Protein AF-A0AAV7J290-F1 (afdb_monomer)

Nearest PDB structures (foldseek):
  4a04-assembly1_B  TM=9.379E-01  e=1.007E-08  Homo sapiens
  4a04-assembly1_A  TM=9.356E-01  e=9.553E-09  Homo sapiens
  4s0h-assembly1_A  TM=9.371E-01  e=9.293E-08  Homo sapiens
  5flv-assembly4_M  TM=9.365E-01  e=1.346E-07  Mus musculus
  5flv-assembly2_E  TM=9.323E-01  e=1.211E-07  Mus musculus

Solvent-accessible surface area (backbone atoms only — not comparable to full-atom values): 8882 Å² total; per-residue (Å²): 132,80,77,66,93,76,67,62,78,85,55,52,79,44,60,29,36,49,27,34,38,38,38,43,32,41,30,94,85,72,54,71,54,74,53,82,46,92,44,78,44,43,38,34,96,88,47,71,54,35,63,71,97,66,85,38,61,45,78,56,56,65,50,72,49,76,96,58,57,50,92,42,54,31,40,44,33,40,37,72,43,68,70,60,74,41,20,30,31,52,36,75,97,70,66,37,76,38,83,72,48,69,41,75,84,77,45,73,88,42,72,41,68,46,86,78,48,69,35,40,22,50,56,42,56,73,40,72,51,69,49,68,82,48,38,72,40,78,53,93,80,62,82,83,74,54,32,40,90

Mean predicted aligned error: 10.13 Å

Secondary structure (DSSP, 8-state):
----TT--TTTTTSEEEEEEEEEEEE-TT--EEEEEEEEEEEEETTEEE-SSSSSS-SSPPEE---S--TTSEEEEEEEEEES-SEEEEEEGGGTEEEEEEEPPPPPPP--EE-TTPSEEHHHHHHS-EE-TT--EE--TT--S-PEE-

pLDDT: mean 71.07, std 15.08, range [28.72, 90.25]

InterPro domains:
  IPR001699 T-box transcription factor [PTHR11267] (56-148)
  IPR008967 p53-like transcription factor, DNA-binding domain superfamily [SSF49417] (56-148)
  IPR036960 T-box superfamily [G3DSA:2.60.40.820] (38-149)
  IPR046360 T-box transcription factor, DNA-binding domain [PF00907] (56-148)
  IPR046360 T-box transcription factor, DNA-binding domain [PR00937] (45-69)
  IPR046360 T-box transcription factor, DNA-binding domain [PR00937] (112-125)
  IPR046360 T-box transcription factor, DNA-binding domain [PR00937] (129-138)
  IPR046360 T-box transcription factor, DNA-binding domain [PS50252] (56-149)
  IPR046360 T-box transcription factor, DNA-binding domain [SM00425] (38-147)

Radius of gyration: 16.96 Å; Cα contacts (8 Å, |Δi|>4): 302; chains: 1; bounding box: 38×28×51 Å

Structure (mmCIF, N/CA/C/O backbone):
data_AF-A0AAV7J290-F1
#
_entry.id   AF-A0AAV7J290-F1
#
loop_
_atom_site.group_PDB
_atom_site.id
_atom_site.type_symbol
_atom_site.label_atom_id
_atom_site.label_alt_id
_atom_site.label_comp_id
_atom_site.label_asym_id
_atom_site.label_entity_id
_atom_site.label_seq_id
_atom_site.pdbx_PDB_ins_code
_atom_site.Cartn_x
_atom_site.Cartn_y
_atom_site.Cartn_z
_atom_site.occupancy
_atom_site.B_iso_or_equiv
_atom_site.auth_seq_id
_atom_site.auth_comp_id
_atom_site.auth_asym_id
_atom_site.auth_atom_id
_atom_site.pdbx_PDB_model_num
ATOM 1 N N . MET A 1 1 ? -5.496 -4.542 -18.441 1.00 36.00 1 MET A N 1
ATOM 2 C CA . MET A 1 1 ? -4.479 -3.857 -19.269 1.00 36.00 1 MET A CA 1
ATOM 3 C C . MET A 1 1 ? -4.190 -2.519 -18.596 1.00 36.00 1 MET A C 1
ATOM 5 O O . MET A 1 1 ? -5.094 -1.702 -18.509 1.00 36.00 1 MET A O 1
ATOM 9 N N . PHE A 1 2 ? -3.014 -2.346 -17.986 1.00 43.75 2 PHE A N 1
ATOM 10 C CA . PHE A 1 2 ? -2.682 -1.136 -17.220 1.00 43.75 2 PHE A CA 1
ATOM 11 C C . PHE A 1 2 ? -2.380 0.020 -18.186 1.00 43.75 2 PHE A C 1
ATOM 13 O O . PHE A 1 2 ? -1.373 -0.025 -18.890 1.00 43.75 2 PHE A O 1
ATOM 20 N N . SER A 1 3 ? -3.266 1.017 -18.262 1.00 42.19 3 SER A N 1
ATOM 21 C CA . SER A 1 3 ? -3.086 2.198 -19.118 1.00 42.19 3 SER A CA 1
ATOM 22 C C . SER A 1 3 ? -2.115 3.188 -18.469 1.00 42.19 3 SER A C 1
ATOM 24 O O . SER A 1 3 ? -2.262 3.522 -17.296 1.00 42.19 3 SER A O 1
ATOM 26 N N . ALA A 1 4 ? -1.121 3.664 -19.221 1.00 48.69 4 ALA A N 1
ATOM 27 C CA . ALA A 1 4 ? -0.081 4.575 -18.732 1.00 48.69 4 ALA A CA 1
ATOM 28 C C . ALA A 1 4 ? -0.425 6.067 -18.880 1.00 48.69 4 ALA A C 1
ATOM 30 O O . ALA A 1 4 ? 0.475 6.902 -18.817 1.00 48.69 4 ALA A O 1
ATOM 31 N N . GLY A 1 5 ? -1.702 6.410 -19.081 1.00 42.84 5 GLY A N 1
ATOM 32 C CA . GLY A 1 5 ? -2.171 7.739 -19.507 1.00 42.84 5 GLY A CA 1
ATOM 33 C C . GLY A 1 5 ? -1.846 8.940 -18.603 1.00 42.84 5 GLY A C 1
ATOM 34 O O . GLY A 1 5 ? -2.346 10.025 -18.870 1.00 42.84 5 GLY A O 1
ATOM 35 N N . VAL A 1 6 ? -1.040 8.782 -17.548 1.00 48.06 6 VAL A N 1
ATOM 36 C CA . VAL A 1 6 ? -0.686 9.853 -16.598 1.00 48.06 6 VAL A CA 1
ATOM 37 C C . VAL A 1 6 ? 0.827 9.858 -16.248 1.00 48.06 6 VAL A C 1
ATOM 39 O O . VAL A 1 6 ? 1.262 10.609 -15.379 1.00 48.06 6 VAL A O 1
ATOM 42 N N . LEU A 1 7 ? 1.671 9.030 -16.890 1.00 50.44 7 LEU A N 1
ATOM 43 C CA . LEU A 1 7 ? 3.116 8.990 -16.592 1.00 50.44 7 LEU A CA 1
ATOM 44 C C . LEU A 1 7 ? 3.882 10.063 -17.397 1.00 50.44 7 LEU A C 1
ATOM 46 O O 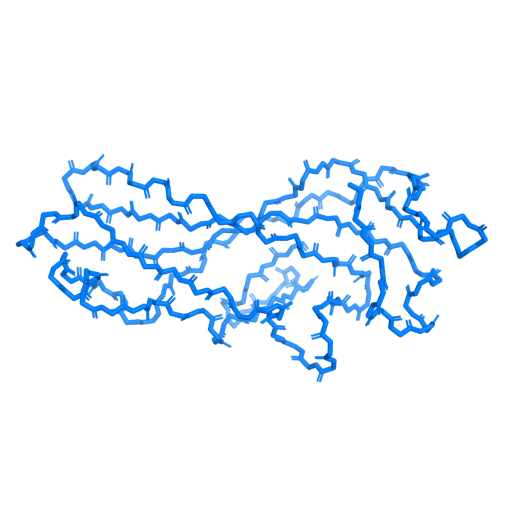. LEU A 1 7 ? 3.732 10.112 -18.617 1.00 50.44 7 LEU A O 1
ATOM 50 N N . PRO A 1 8 ? 4.738 10.896 -16.772 1.00 51.97 8 PRO A N 1
ATOM 51 C CA . PRO A 1 8 ? 5.584 11.834 -17.507 1.00 51.97 8 PRO A CA 1
ATOM 52 C C . PRO A 1 8 ? 6.614 11.107 -18.393 1.00 51.97 8 PRO A C 1
ATOM 54 O O . PRO A 1 8 ? 7.203 10.102 -17.987 1.00 51.97 8 PRO A O 1
ATOM 57 N N . ASP A 1 9 ? 6.882 11.664 -19.576 1.00 51.84 9 ASP A N 1
ATOM 58 C CA . ASP A 1 9 ? 7.713 11.099 -20.663 1.00 51.84 9 ASP A CA 1
ATOM 59 C C . ASP A 1 9 ? 9.148 10.703 -20.230 1.00 51.84 9 ASP A C 1
ATOM 61 O O . ASP A 1 9 ? 9.790 9.800 -20.763 1.00 51.84 9 ASP A O 1
ATOM 65 N N . VAL A 1 10 ? 9.661 11.328 -19.169 1.00 51.62 10 VAL A N 1
ATOM 66 C CA . VAL A 1 10 ? 11.000 11.055 -18.618 1.00 51.62 10 VAL A CA 1
ATOM 67 C C . VAL A 1 10 ? 11.104 9.686 -17.921 1.00 51.62 10 VAL A C 1
ATOM 69 O O . VAL A 1 10 ? 12.201 9.138 -17.787 1.00 51.62 10 VAL A O 1
ATOM 72 N N . PHE A 1 11 ? 9.980 9.116 -17.479 1.00 51.38 11 PHE A N 1
ATOM 73 C CA . PHE A 1 11 ? 9.938 7.892 -16.666 1.00 51.38 11 PHE A CA 1
ATOM 74 C C . PHE A 1 11 ? 9.634 6.636 -17.473 1.00 51.38 11 PHE A C 1
ATOM 76 O O . PHE A 1 11 ? 10.088 5.547 -17.133 1.00 51.38 11 PHE A O 1
ATOM 83 N N . LEU A 1 12 ? 8.947 6.796 -18.597 1.00 54.97 12 LEU A N 1
ATOM 84 C CA . LEU A 1 12 ? 8.565 5.719 -19.506 1.00 54.97 12 LEU A CA 1
ATOM 85 C C . LEU A 1 12 ? 9.786 5.126 -20.266 1.00 54.97 12 LEU A C 1
ATOM 87 O O . LEU A 1 12 ? 9.665 4.117 -20.957 1.00 54.97 12 LEU A O 1
ATOM 91 N N . LYS A 1 13 ? 10.991 5.702 -20.090 1.00 55.81 13 LYS A N 1
ATOM 92 C CA . LYS A 1 13 ? 12.286 5.145 -20.541 1.00 55.81 13 LYS A CA 1
ATOM 93 C C . LYS A 1 13 ? 12.979 4.232 -19.512 1.00 55.81 13 LYS A C 1
ATOM 95 O O . LYS A 1 13 ? 13.997 3.629 -19.849 1.00 55.81 13 LYS A O 1
ATOM 100 N N . ARG A 1 14 ? 12.483 4.137 -18.272 1.00 66.62 14 ARG A N 1
ATOM 101 C CA . ARG A 1 14 ? 13.115 3.371 -17.180 1.00 66.62 14 ARG A CA 1
ATOM 102 C C . ARG A 1 14 ? 12.474 1.991 -17.005 1.00 66.62 14 ARG A C 1
ATOM 104 O O . ARG A 1 14 ? 11.348 1.760 -17.438 1.00 66.62 14 ARG A O 1
ATOM 111 N N . LEU A 1 15 ? 13.224 1.072 -16.393 1.00 70.25 15 LEU A N 1
ATOM 112 C CA . LEU A 1 15 ? 12.691 -0.212 -15.937 1.00 70.25 15 LEU A CA 1
ATOM 113 C C . LEU A 1 15 ? 11.845 0.010 -14.681 1.00 70.25 15 LEU A C 1
ATOM 115 O O . LEU A 1 15 ? 12.239 0.777 -13.802 1.00 70.25 15 LEU A O 1
ATOM 119 N N . CYS A 1 16 ? 10.708 -0.669 -14.617 1.00 76.38 16 CYS A N 1
ATOM 120 C CA . CYS A 1 16 ? 9.723 -0.553 -13.557 1.00 76.38 16 CYS A CA 1
ATOM 121 C C . CYS A 1 16 ? 9.389 -1.920 -12.957 1.00 76.38 16 CYS A C 1
ATOM 123 O O . CYS A 1 16 ? 9.453 -2.928 -13.656 1.00 76.38 16 CYS A O 1
ATOM 125 N N . GLN A 1 17 ? 8.947 -1.953 -11.706 1.00 74.75 17 GLN A N 1
ATOM 126 C CA . GLN A 1 17 ? 8.348 -3.134 -11.083 1.00 74.75 17 GLN A CA 1
ATOM 127 C C . GLN A 1 17 ? 6.986 -2.772 -10.487 1.00 74.75 17 GLN A C 1
ATOM 129 O O . GLN A 1 17 ? 6.771 -1.630 -10.06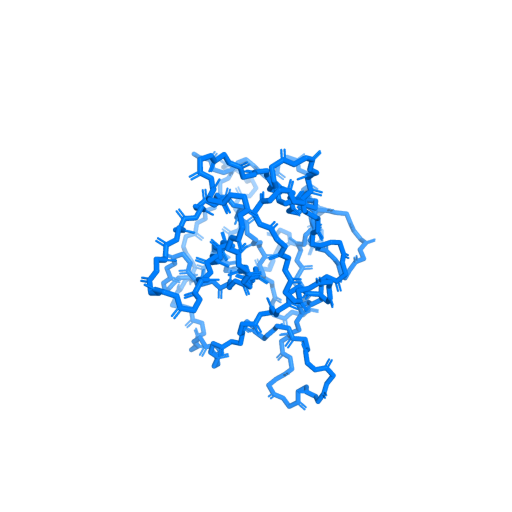8 1.00 74.75 17 GLN A O 1
ATOM 134 N N . PHE A 1 18 ? 6.057 -3.728 -10.504 1.00 77.25 18 PHE A N 1
ATOM 135 C CA . PHE A 1 18 ? 4.705 -3.547 -9.986 1.00 77.25 18 PHE A CA 1
ATOM 136 C C . PHE A 1 18 ? 4.568 -4.179 -8.605 1.00 77.25 18 PHE A C 1
ATOM 138 O O . PHE A 1 18 ? 4.979 -5.320 -8.399 1.00 77.25 18 PHE A O 1
ATOM 145 N N . PHE A 1 19 ? 3.927 -3.459 -7.689 1.00 76.62 19 PHE A N 1
ATOM 146 C CA . PHE A 1 19 ? 3.627 -3.936 -6.341 1.00 76.62 19 PHE A CA 1
ATOM 147 C C . PHE A 1 19 ? 2.138 -3.791 -6.025 1.00 76.62 19 PHE A C 1
ATOM 149 O O . PHE A 1 19 ? 1.495 -2.839 -6.471 1.00 76.62 19 PHE A O 1
ATOM 156 N N . HIS A 1 20 ? 1.606 -4.724 -5.239 1.00 76.56 20 HIS A N 1
ATOM 157 C CA . HIS A 1 20 ? 0.302 -4.641 -4.601 1.00 76.56 20 HIS A CA 1
ATOM 158 C C . HIS A 1 20 ? 0.428 -4.055 -3.202 1.00 76.56 20 HIS A C 1
ATOM 160 O O . HIS A 1 20 ? 1.253 -4.485 -2.402 1.00 76.56 20 HIS A O 1
ATOM 166 N N . CYS A 1 21 ? -0.455 -3.114 -2.894 1.00 75.38 21 CYS A N 1
ATOM 167 C CA . CYS A 1 21 ? -0.687 -2.677 -1.530 1.00 75.38 21 CYS A CA 1
ATOM 168 C C . CYS A 1 21 ? -1.747 -3.571 -0.866 1.00 75.38 21 CYS A C 1
ATOM 170 O O . CYS A 1 21 ? -2.841 -3.725 -1.400 1.00 75.38 21 CYS A O 1
ATOM 172 N N . THR A 1 22 ? -1.448 -4.150 0.293 1.00 77.75 22 THR A N 1
ATOM 173 C CA . THR A 1 22 ? -2.381 -4.996 1.052 1.00 77.75 22 THR A CA 1
ATOM 174 C C . THR A 1 22 ? -2.631 -4.376 2.419 1.00 77.75 22 THR A C 1
ATOM 176 O O . THR A 1 22 ? -1.682 -4.066 3.134 1.00 77.75 22 THR A O 1
ATOM 179 N N . ILE A 1 23 ? -3.899 -4.193 2.803 1.00 81.25 23 ILE A N 1
ATOM 180 C CA . ILE A 1 23 ? -4.253 -3.712 4.143 1.00 81.25 23 ILE A CA 1
ATOM 181 C C . ILE A 1 23 ? -4.602 -4.904 5.030 1.00 81.25 23 ILE A C 1
ATOM 183 O O . ILE A 1 23 ? -5.519 -5.675 4.740 1.00 81.25 23 ILE A O 1
ATOM 187 N N . LEU A 1 24 ? -3.860 -5.036 6.124 1.00 82.56 24 LEU A N 1
ATOM 188 C CA . LEU A 1 24 ? -4.025 -6.085 7.118 1.00 82.56 24 LEU A CA 1
ATOM 18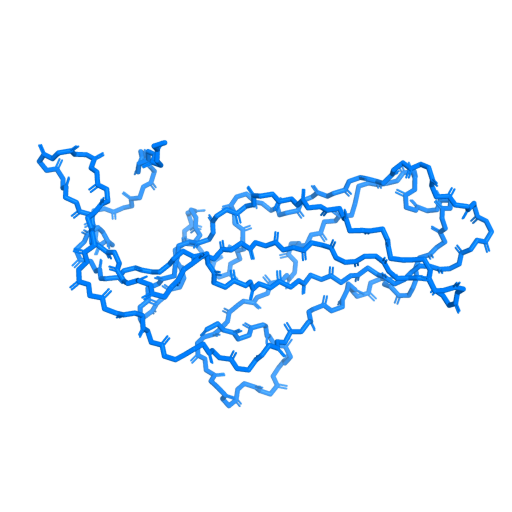9 C C . LEU A 1 24 ? -4.714 -5.499 8.348 1.00 82.56 24 LEU A C 1
ATOM 191 O O . LEU A 1 24 ? -4.245 -4.515 8.923 1.00 82.56 24 LEU A O 1
ATOM 195 N N . VAL A 1 25 ? -5.811 -6.121 8.777 1.00 82.00 25 VAL A N 1
ATOM 196 C CA . VAL A 1 25 ? -6.478 -5.788 10.038 1.00 82.00 25 VAL A CA 1
ATOM 197 C C . VAL A 1 25 ? -6.398 -6.983 10.967 1.00 82.00 25 VAL A C 1
ATOM 199 O O . VAL A 1 25 ? -6.918 -8.055 10.654 1.00 82.00 25 VAL A O 1
ATOM 202 N N . THR A 1 26 ? -5.752 -6.796 12.114 1.00 82.75 26 THR A N 1
ATOM 203 C CA . THR A 1 26 ? -5.589 -7.839 13.131 1.00 82.75 26 THR A CA 1
ATOM 204 C C . THR A 1 26 ? -6.294 -7.455 14.423 1.00 82.75 26 THR A C 1
ATOM 206 O O . THR A 1 26 ? -6.291 -6.292 14.822 1.00 82.75 26 THR A O 1
ATOM 209 N N . SER A 1 27 ? -6.902 -8.437 15.086 1.00 77.81 27 SER A N 1
ATOM 210 C CA . SER A 1 27 ? -7.462 -8.295 16.431 1.00 77.81 27 SER A CA 1
ATOM 211 C C . SER A 1 27 ? -6.720 -9.212 17.410 1.00 77.81 27 SER A C 1
ATOM 213 O O . SER A 1 27 ? -6.290 -10.296 17.013 1.00 77.81 27 SER A O 1
ATOM 215 N N . PRO A 1 28 ? -6.632 -8.859 18.707 1.00 67.25 28 PRO A N 1
ATOM 216 C CA . PRO A 1 28 ? -6.054 -9.724 19.742 1.00 67.25 28 PRO A CA 1
ATOM 217 C C . PRO A 1 28 ? -6.715 -11.107 19.847 1.00 67.25 28 PRO A C 1
ATOM 219 O O . PRO A 1 28 ? -6.137 -12.023 20.416 1.00 67.25 28 PRO A O 1
ATOM 222 N N . GLN A 1 29 ? -7.929 -11.260 19.308 1.00 65.12 29 GLN A N 1
ATOM 223 C CA . GLN A 1 29 ? -8.693 -12.511 19.287 1.00 65.12 29 GLN A CA 1
ATOM 224 C C . GLN A 1 29 ? -8.422 -13.362 18.026 1.00 65.12 29 GLN A C 1
ATOM 226 O O . GLN A 1 29 ? -9.121 -14.344 17.794 1.00 65.12 29 GLN A O 1
ATOM 231 N N . GLY A 1 30 ? -7.428 -13.004 17.202 1.00 56.91 30 GLY A N 1
ATOM 232 C CA . GLY A 1 30 ? -6.942 -13.831 16.088 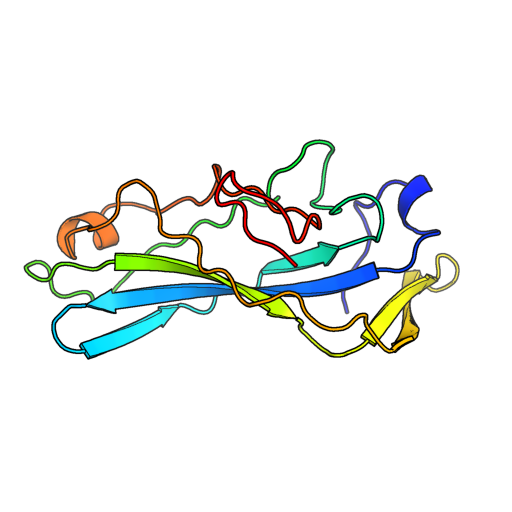1.00 56.91 30 GLY A CA 1
ATOM 233 C C . GLY A 1 30 ? -7.746 -13.735 14.786 1.00 56.91 30 GLY A C 1
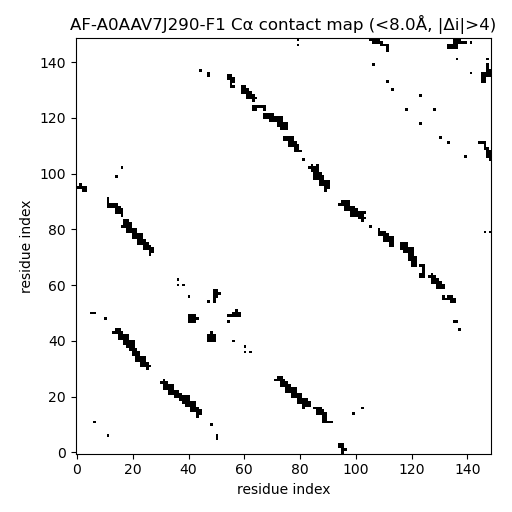ATOM 234 O O . GLY A 1 30 ? -7.523 -14.524 13.872 1.00 56.91 30 GLY A O 1
ATOM 235 N N . THR A 1 31 ? -8.679 -12.786 14.661 1.00 56.12 31 THR A N 1
ATOM 236 C CA . THR A 1 31 ? -9.398 -12.576 13.393 1.00 56.12 31 THR A CA 1
ATOM 237 C C . THR A 1 31 ? -8.586 -11.661 12.476 1.00 56.12 31 THR A C 1
ATOM 239 O O . THR A 1 31 ? -8.455 -10.470 12.769 1.00 56.12 31 THR A O 1
ATOM 242 N N . TYR A 1 32 ? -8.061 -12.219 11.381 1.00 54.88 32 TYR A N 1
ATOM 243 C CA . TYR A 1 32 ? -7.483 -11.472 10.262 1.00 54.88 32 TYR A CA 1
ATOM 244 C C . TYR A 1 32 ? -8.604 -11.115 9.285 1.00 54.88 32 TYR A C 1
ATOM 246 O O . TYR A 1 32 ? -9.094 -11.978 8.559 1.00 54.88 32 TYR A O 1
ATOM 254 N N . ALA A 1 33 ? -9.025 -9.853 9.255 1.00 54.16 33 ALA A N 1
ATOM 255 C CA . ALA A 1 33 ? -9.836 -9.359 8.149 1.00 54.16 33 ALA A CA 1
ATOM 256 C C . ALA A 1 33 ? -8.867 -8.814 7.091 1.00 54.16 33 ALA A C 1
ATOM 258 O O . ALA A 1 33 ? -8.374 -7.692 7.203 1.00 54.16 33 ALA A O 1
ATOM 259 N N . ASN A 1 34 ? -8.525 -9.638 6.098 1.00 52.88 34 ASN A N 1
ATOM 260 C CA . ASN A 1 34 ? -7.741 -9.190 4.948 1.00 52.88 34 ASN A CA 1
ATOM 261 C C . ASN A 1 34 ? -8.650 -8.349 4.046 1.00 52.88 34 ASN A C 1
ATOM 263 O O . ASN A 1 34 ? 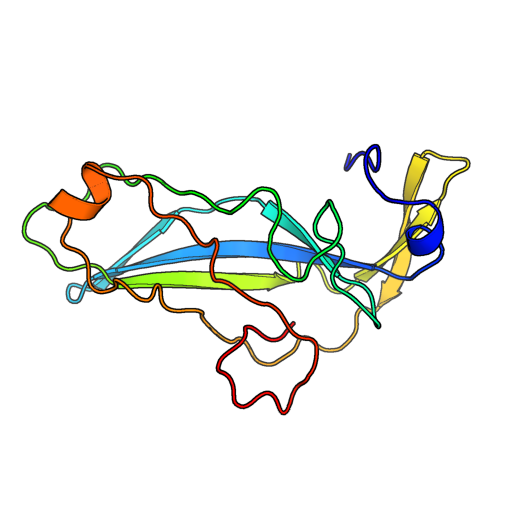-9.470 -8.899 3.313 1.00 52.88 34 ASN A O 1
ATOM 267 N N . VAL A 1 35 ? -8.520 -7.022 4.097 1.00 57.22 35 VAL A N 1
ATOM 268 C CA . VAL A 1 35 ? -9.222 -6.129 3.167 1.00 57.22 35 VAL A CA 1
ATOM 269 C C . VAL A 1 35 ? -8.265 -5.827 2.019 1.00 57.22 35 VAL A C 1
ATOM 271 O O . VAL A 1 35 ? -7.452 -4.903 2.071 1.00 57.22 35 VAL A O 1
ATOM 274 N N . VAL A 1 36 ? -8.312 -6.664 0.982 1.00 53.91 36 VAL A N 1
ATOM 275 C CA . VAL A 1 36 ? -7.444 -6.515 -0.192 1.00 53.91 36 VAL A CA 1
ATOM 276 C C . VAL A 1 36 ? -7.861 -5.267 -0.967 1.00 53.91 36 VAL A C 1
ATOM 278 O O . VAL A 1 36 ? -8.959 -5.194 -1.510 1.00 53.91 36 VAL A O 1
ATOM 281 N N . THR A 1 37 ? -6.970 -4.278 -1.034 1.00 54.78 37 THR A N 1
ATOM 282 C CA . THR A 1 37 ? -7.168 -3.056 -1.821 1.00 54.78 37 THR A CA 1
ATOM 283 C C . THR A 1 37 ? -6.161 -3.066 -2.967 1.00 54.78 37 THR A C 1
ATOM 285 O O . THR A 1 37 ? -5.009 -2.710 -2.771 1.00 54.78 37 THR A O 1
ATOM 288 N N . HIS A 1 38 ? -6.554 -3.487 -4.172 1.00 53.66 38 HIS A N 1
ATOM 289 C CA . HIS A 1 38 ? -5.636 -3.595 -5.317 1.00 53.66 38 HIS A CA 1
ATOM 290 C C . HIS A 1 38 ? -5.181 -2.218 -5.843 1.00 53.66 38 HIS A C 1
ATOM 292 O O . HIS A 1 38 ? -5.663 -1.741 -6.868 1.00 53.66 38 HIS A O 1
ATOM 298 N N . VAL A 1 39 ? -4.224 -1.579 -5.169 1.00 55.66 39 VAL A N 1
ATOM 299 C CA . VAL A 1 39 ? -3.477 -0.438 -5.718 1.00 55.66 39 VAL A CA 1
ATOM 300 C C . VAL A 1 39 ? -2.180 -0.974 -6.307 1.00 55.66 39 VAL A C 1
ATOM 302 O O . VAL A 1 39 ? -1.408 -1.624 -5.603 1.00 55.66 39 VAL A O 1
ATOM 305 N N . VAL A 1 40 ? -1.961 -0.725 -7.599 1.00 57.88 40 VAL A N 1
ATOM 306 C CA . VAL A 1 40 ? -0.718 -1.086 -8.290 1.00 57.88 40 VAL A CA 1
ATOM 307 C C . VAL A 1 40 ? 0.251 0.086 -8.209 1.00 57.88 40 VAL A C 1
ATOM 309 O O . VAL A 1 40 ? -0.005 1.147 -8.778 1.00 57.88 40 VAL A O 1
ATOM 312 N N . VAL A 1 41 ? 1.359 -0.106 -7.497 1.00 61.69 41 VAL A N 1
ATOM 313 C CA . VAL A 1 41 ? 2.433 0.885 -7.365 1.00 61.69 41 VAL A CA 1
ATOM 314 C C . VAL A 1 41 ? 3.517 0.585 -8.396 1.00 61.69 41 VAL A C 1
ATOM 316 O O . VAL A 1 41 ? 3.953 -0.560 -8.512 1.00 61.69 41 VAL A O 1
ATOM 319 N N . VAL A 1 42 ? 3.946 1.607 -9.147 1.00 61.19 42 VAL A N 1
ATOM 320 C CA . VAL A 1 42 ? 5.039 1.502 -10.125 1.00 61.19 42 VAL A CA 1
ATOM 321 C C . VAL A 1 42 ? 6.318 2.051 -9.513 1.00 61.19 42 VAL A C 1
ATOM 323 O O . VAL A 1 42 ? 6.455 3.242 -9.230 1.00 61.19 42 VAL A O 1
ATOM 326 N N . VAL A 1 43 ? 7.280 1.167 -9.324 1.00 62.91 43 VAL A N 1
ATOM 327 C CA . VAL A 1 43 ? 8.567 1.478 -8.717 1.00 62.91 43 VAL A CA 1
ATOM 328 C C . VAL A 1 43 ? 9.642 1.569 -9.795 1.00 62.91 43 VAL A C 1
ATOM 330 O O . VAL A 1 43 ? 9.705 0.685 -10.643 1.00 62.91 43 VAL A O 1
ATOM 333 N N . THR A 1 44 ? 10.522 2.580 -9.750 1.00 59.25 44 THR A N 1
ATOM 334 C CA . THR A 1 44 ? 11.720 2.657 -10.611 1.00 59.25 44 THR A CA 1
ATOM 335 C C . THR A 1 44 ? 13.012 2.756 -9.781 1.00 59.25 44 THR A C 1
ATOM 337 O O . THR A 1 44 ? 12.978 3.315 -8.685 1.00 59.25 44 THR A O 1
ATOM 340 N N . PRO A 1 45 ? 14.179 2.318 -10.302 1.00 52.94 45 PRO A N 1
ATOM 341 C CA . PRO A 1 45 ? 15.451 2.264 -9.562 1.00 52.94 45 PRO A CA 1
ATOM 342 C C . PRO A 1 45 ? 15.980 3.588 -8.986 1.00 52.94 45 PRO A C 1
ATOM 344 O O . PRO A 1 45 ? 16.934 3.576 -8.217 1.00 52.94 45 PRO A O 1
ATOM 347 N N . SER A 1 46 ? 15.424 4.743 -9.367 1.00 47.75 46 SER A N 1
ATOM 348 C CA . SER A 1 46 ? 15.827 6.040 -8.790 1.00 47.75 46 SER A CA 1
ATOM 349 C C . SER A 1 46 ? 14.675 6.809 -8.147 1.00 47.75 46 SER A C 1
ATOM 351 O O . SER A 1 46 ? 14.893 7.912 -7.650 1.00 47.75 46 SER A O 1
ATOM 353 N N . SER A 1 47 ? 13.441 6.300 -8.216 1.00 43.75 47 SER A N 1
ATOM 354 C CA . SER A 1 47 ? 12.238 6.961 -7.693 1.00 43.75 47 SER A CA 1
ATOM 355 C C . SER A 1 47 ? 11.050 6.006 -7.746 1.00 43.75 47 SER A C 1
ATOM 357 O O . SER A 1 47 ? 10.857 5.314 -8.745 1.00 43.75 47 SER A O 1
ATOM 359 N N . ILE A 1 48 ? 10.155 6.061 -6.768 1.00 49.19 48 ILE A N 1
ATOM 360 C CA . ILE A 1 48 ? 8.812 5.509 -6.969 1.00 49.19 48 ILE A CA 1
ATOM 361 C C . ILE A 1 48 ? 8.026 6.497 -7.803 1.00 49.19 48 ILE A C 1
ATOM 363 O O . ILE A 1 48 ? 7.936 7.673 -7.441 1.00 49.19 48 ILE A O 1
ATOM 367 N N . LEU A 1 49 ? 7.431 6.020 -8.893 1.00 47.44 49 LEU A N 1
ATOM 368 C CA . LEU A 1 49 ? 6.414 6.786 -9.585 1.00 47.44 49 LEU A CA 1
ATOM 369 C C . LEU A 1 49 ? 5.050 6.386 -9.042 1.00 47.44 49 LEU A C 1
ATOM 371 O O . LEU A 1 49 ? 4.351 5.531 -9.578 1.00 47.44 49 LEU A O 1
ATOM 375 N N . CYS A 1 50 ? 4.668 7.052 -7.957 1.00 45.66 50 CYS A N 1
ATOM 376 C CA . CYS A 1 50 ? 3.259 7.312 -7.743 1.00 45.66 50 CYS A CA 1
ATOM 377 C C . CYS A 1 50 ? 2.869 8.521 -8.578 1.00 45.66 50 CYS A C 1
ATOM 379 O O . CYS A 1 50 ? 3.653 9.459 -8.733 1.00 45.66 50 CYS A O 1
ATOM 381 N N . PHE A 1 51 ? 1.691 8.465 -9.186 1.00 41.06 51 PHE A N 1
ATOM 382 C CA . PHE A 1 51 ? 1.249 9.504 -10.098 1.00 41.06 51 PHE A CA 1
ATOM 383 C C . PHE A 1 51 ? 1.268 10.876 -9.400 1.00 41.06 51 PHE A C 1
ATOM 385 O O . PHE A 1 51 ? 0.616 11.092 -8.387 1.00 41.06 51 PHE A O 1
ATOM 392 N N . THR A 1 52 ? 2.031 11.792 -10.004 1.00 28.72 52 THR A N 1
ATOM 393 C CA . THR A 1 52 ? 2.302 13.196 -9.639 1.00 28.72 52 THR A CA 1
ATOM 394 C C . THR A 1 52 ? 3.325 13.429 -8.510 1.00 28.72 52 THR A C 1
ATOM 396 O O . THR A 1 52 ? 3.056 13.272 -7.328 1.00 28.72 52 THR A O 1
ATOM 399 N N . LEU A 1 53 ? 4.539 13.809 -8.936 1.00 33.59 53 LEU A N 1
ATOM 400 C CA . LEU A 1 53 ? 5.615 14.515 -8.217 1.00 33.59 53 LEU A CA 1
ATOM 401 C C . LEU A 1 53 ? 5.372 14.803 -6.717 1.00 33.59 53 LEU A C 1
ATOM 403 O O . LEU A 1 53 ? 4.972 15.907 -6.369 1.00 33.59 53 LEU A O 1
ATOM 407 N N . ALA A 1 54 ? 5.672 13.824 -5.852 1.00 31.84 54 ALA A N 1
ATOM 408 C CA . ALA A 1 54 ? 6.285 13.959 -4.515 1.00 31.84 54 ALA A CA 1
ATOM 409 C C . ALA A 1 54 ? 5.984 12.723 -3.643 1.00 31.84 54 ALA A C 1
ATOM 411 O O . ALA A 1 54 ? 4.904 12.635 -3.079 1.00 31.84 54 ALA A O 1
ATOM 412 N N . LEU A 1 55 ? 6.957 11.810 -3.489 1.00 50.59 55 LEU A N 1
ATOM 413 C CA . LEU A 1 55 ? 7.239 10.947 -2.312 1.00 50.59 55 LEU A CA 1
ATOM 414 C C . LEU A 1 55 ? 6.068 10.333 -1.483 1.00 50.59 55 LEU A C 1
ATOM 416 O O . LEU A 1 55 ? 6.276 9.979 -0.322 1.00 50.59 55 LEU A O 1
ATOM 420 N N . ARG A 1 56 ? 4.857 10.187 -2.034 1.00 51.78 56 ARG A N 1
ATOM 421 C CA . ARG A 1 56 ? 3.646 9.654 -1.382 1.00 51.78 56 ARG A CA 1
ATOM 422 C C . ARG A 1 56 ? 2.818 8.842 -2.372 1.00 51.78 56 ARG A C 1
ATOM 424 O O . ARG A 1 56 ? 2.848 9.107 -3.572 1.00 51.78 56 ARG A O 1
ATOM 431 N N . MET A 1 57 ? 2.063 7.870 -1.863 1.00 53.94 57 MET A N 1
ATOM 432 C CA . MET A 1 57 ? 1.168 7.065 -2.692 1.00 53.94 57 MET A CA 1
ATOM 433 C C . MET A 1 57 ? 0.009 7.902 -3.264 1.00 53.94 57 MET A C 1
ATOM 435 O O . MET A 1 57 ? -0.720 8.542 -2.504 1.00 53.94 57 MET A O 1
ATOM 439 N N . PHE A 1 58 ? -0.182 7.864 -4.586 1.00 47.59 58 PHE A N 1
ATOM 440 C CA . PHE A 1 58 ? -1.317 8.456 -5.288 1.00 47.59 58 PHE A CA 1
ATOM 441 C C . PHE A 1 58 ? -1.962 7.439 -6.257 1.00 47.59 58 PHE A C 1
ATOM 443 O O . PHE A 1 58 ? -1.253 6.870 -7.092 1.00 47.59 58 PHE A O 1
ATOM 450 N N . PRO A 1 59 ? -3.293 7.245 -6.203 1.00 59.19 59 PRO A N 1
ATOM 451 C CA . PRO A 1 59 ? -4.202 7.848 -5.231 1.00 59.19 59 PRO A CA 1
ATOM 452 C C . PRO A 1 59 ? -3.880 7.370 -3.810 1.00 59.19 59 PRO A C 1
ATOM 454 O O . PRO A 1 59 ? -3.383 6.263 -3.605 1.00 59.19 59 PRO A O 1
ATOM 457 N N . THR A 1 60 ? -4.122 8.233 -2.824 1.00 69.06 60 THR A N 1
ATOM 458 C CA . THR A 1 60 ? -3.929 7.870 -1.419 1.00 69.06 60 THR A CA 1
ATOM 459 C C . THR A 1 60 ? -4.773 6.643 -1.105 1.00 69.06 60 THR A C 1
ATOM 461 O O . THR A 1 60 ? -5.985 6.660 -1.326 1.00 69.06 60 THR A O 1
ATOM 464 N N . CYS A 1 61 ? -4.146 5.591 -0.576 1.00 75.12 61 CYS A N 1
ATOM 465 C CA . CYS A 1 61 ? -4.882 4.411 -0.147 1.00 75.12 61 CYS A CA 1
ATOM 466 C C . CYS A 1 61 ? -5.822 4.806 0.999 1.00 75.12 61 CYS A C 1
ATOM 468 O O . CYS A 1 61 ? -5.389 5.340 2.027 1.00 75.12 61 CYS A O 1
ATOM 470 N N . ARG A 1 62 ? -7.118 4.596 0.772 1.00 79.31 62 ARG A N 1
ATOM 471 C CA . ARG A 1 62 ? -8.207 4.901 1.694 1.00 79.31 62 ARG A CA 1
ATOM 472 C C . ARG A 1 62 ? -9.086 3.671 1.791 1.00 79.31 62 ARG A C 1
ATOM 474 O O . ARG A 1 62 ? -9.528 3.166 0.762 1.00 79.31 62 ARG A O 1
ATOM 481 N N . VAL A 1 63 ? -9.325 3.205 3.009 1.00 81.25 63 VAL A N 1
ATOM 482 C CA . VAL A 1 63 ? -10.092 1.984 3.261 1.00 81.25 63 VAL A CA 1
ATOM 483 C C . VAL A 1 63 ? -11.148 2.255 4.319 1.00 81.25 63 VAL A C 1
ATOM 485 O O . VAL A 1 63 ? -10.903 2.944 5.306 1.00 81.25 63 VAL A O 1
ATOM 488 N N . SER A 1 64 ? -12.335 1.713 4.091 1.00 81.94 64 SER A N 1
ATOM 489 C CA . SER A 1 64 ? -13.440 1.684 5.043 1.00 81.94 64 SER A CA 1
ATOM 490 C C . SER A 1 64 ? -13.717 0.241 5.429 1.00 81.94 64 SER A C 1
ATOM 492 O O . SER A 1 64 ? -13.628 -0.644 4.577 1.00 81.94 64 SER A O 1
ATOM 494 N N . PHE A 1 65 ? -14.086 0.009 6.682 1.00 82.75 65 PHE A N 1
ATOM 495 C CA . PHE A 1 65 ? -14.290 -1.334 7.210 1.00 82.75 65 PHE A CA 1
ATOM 496 C C . PHE A 1 65 ? -15.762 -1.552 7.564 1.00 82.75 65 PHE A C 1
ATOM 498 O O . PHE A 1 65 ? -16.375 -0.711 8.221 1.00 82.75 65 PHE A O 1
ATOM 505 N N . SER A 1 66 ? -16.321 -2.692 7.163 1.00 80.31 66 SER A N 1
ATOM 506 C CA . SER A 1 66 ? -17.643 -3.164 7.587 1.00 80.31 66 SER A CA 1
ATOM 507 C C . SER A 1 66 ? -17.505 -4.401 8.477 1.00 80.31 66 SER A C 1
ATOM 509 O O . SER A 1 66 ? -16.433 -4.997 8.569 1.00 80.31 66 SER A O 1
ATOM 511 N N . ASP A 1 67 ? -18.579 -4.759 9.182 1.00 82.31 67 ASP A N 1
ATOM 512 C CA . ASP A 1 67 ? -18.708 -6.051 9.883 1.00 82.31 67 ASP A CA 1
ATOM 513 C C . ASP A 1 67 ? -17.690 -6.320 11.009 1.00 82.31 67 ASP A C 1
ATOM 515 O O . ASP A 1 67 ? -17.495 -7.452 11.453 1.00 82.31 67 ASP A O 1
ATOM 519 N N . LEU A 1 68 ? -17.072 -5.263 11.542 1.00 81.81 68 LEU A N 1
ATOM 520 C CA . LEU A 1 68 ? -16.209 -5.341 12.720 1.00 81.81 68 LEU A CA 1
ATOM 521 C C . LEU A 1 68 ? -17.025 -5.368 14.020 1.00 81.81 68 LEU A C 1
ATOM 523 O O . LEU A 1 68 ? -18.050 -4.684 14.155 1.00 81.81 68 LEU A O 1
ATOM 527 N N . LYS A 1 69 ? -16.525 -6.110 15.016 1.00 84.88 69 LYS A N 1
ATOM 528 C CA . LYS A 1 69 ? -17.086 -6.133 16.373 1.00 84.88 69 LYS A CA 1
ATOM 529 C C . LYS A 1 69 ? -16.806 -4.779 17.049 1.00 84.88 69 LYS A C 1
ATOM 531 O O . LYS A 1 69 ? -15.633 -4.438 17.184 1.00 84.88 69 LYS A O 1
ATOM 536 N N . PRO A 1 70 ? -17.827 -4.023 17.499 1.00 84.56 70 PRO A N 1
ATOM 537 C CA . PRO A 1 70 ? -17.637 -2.665 18.023 1.00 84.56 70 PRO A CA 1
ATOM 538 C C . PRO A 1 70 ? -16.639 -2.587 19.188 1.00 84.56 70 PRO A C 1
ATOM 540 O O . PRO A 1 70 ? -15.767 -1.723 19.186 1.00 84.56 70 PRO A O 1
ATOM 543 N N . GLU A 1 71 ? -16.733 -3.542 20.117 1.00 85.88 71 GLU A N 1
ATOM 544 C CA . GLU A 1 71 ? -15.957 -3.587 21.367 1.00 85.88 71 GLU A CA 1
ATOM 545 C C . GLU A 1 71 ? -14.530 -4.134 21.204 1.00 85.88 71 GLU A C 1
ATOM 547 O O . GLU A 1 71 ? -13.720 -4.090 22.131 1.00 85.88 71 GLU A O 1
ATOM 552 N N . ALA A 1 72 ? -14.201 -4.691 20.035 1.00 85.56 72 ALA A N 1
ATOM 553 C CA . ALA A 1 72 ? -12.877 -5.243 19.789 1.00 85.56 72 ALA A CA 1
ATOM 554 C C . ALA A 1 72 ? -11.890 -4.141 19.381 1.00 85.56 72 ALA A C 1
ATOM 556 O O . ALA A 1 72 ? -12.239 -3.179 18.693 1.00 85.56 72 ALA A O 1
ATOM 557 N N . ARG A 1 73 ? -10.628 -4.312 19.788 1.00 86.81 73 ARG A N 1
ATOM 558 C CA . ARG A 1 73 ? -9.510 -3.487 19.323 1.00 86.81 73 ARG A CA 1
ATOM 559 C C . ARG A 1 73 ? -8.872 -4.127 18.101 1.00 86.81 73 ARG A C 1
ATOM 561 O O . ARG A 1 73 ? -8.639 -5.335 18.086 1.00 86.81 73 ARG A O 1
ATOM 568 N N . TYR A 1 74 ? -8.561 -3.305 17.116 1.00 87.19 74 TYR A N 1
ATOM 569 C CA . TYR A 1 74 ? -7.975 -3.704 15.853 1.00 87.19 74 TYR A CA 1
ATOM 570 C C . TYR A 1 74 ? -6.713 -2.891 15.593 1.00 87.19 74 TYR A C 1
ATOM 572 O O . TYR A 1 74 ? -6.705 -1.671 15.759 1.00 87.19 74 TYR A O 1
ATOM 580 N N . ALA A 1 75 ? -5.652 -3.563 15.161 1.00 88.38 75 ALA A N 1
ATOM 581 C CA . ALA A 1 75 ? -4.506 -2.902 14.567 1.00 88.38 75 ALA A CA 1
ATOM 582 C C . ALA A 1 75 ? -4.634 -2.940 13.047 1.00 88.38 75 ALA A C 1
ATOM 584 O O . ALA A 1 75 ? -4.971 -3.974 12.469 1.00 88.38 75 ALA A O 1
ATOM 585 N N . VAL A 1 76 ? -4.376 -1.796 12.420 1.00 87.75 76 VAL A N 1
ATOM 586 C CA . VAL A 1 76 ? -4.461 -1.613 10.972 1.00 87.75 76 VAL A CA 1
ATOM 587 C C . VAL A 1 76 ? -3.052 -1.401 10.437 1.00 87.75 76 VAL A C 1
ATOM 589 O O . VAL A 1 76 ? -2.340 -0.499 10.884 1.00 87.75 76 VAL A O 1
ATOM 592 N N . LEU A 1 77 ? -2.651 -2.246 9.492 1.00 86.62 77 LEU A N 1
ATOM 593 C CA . LEU A 1 77 ? -1.326 -2.247 8.891 1.00 86.62 77 LEU A CA 1
ATOM 594 C C . LEU A 1 77 ? -1.427 -2.223 7.365 1.00 86.62 77 LEU A C 1
ATOM 596 O O . LEU A 1 77 ? -2.398 -2.708 6.789 1.00 86.62 77 LEU A O 1
ATOM 600 N N . MET A 1 78 ? -0.403 -1.683 6.717 1.00 84.38 78 MET A N 1
ATOM 601 C CA . MET A 1 78 ? -0.211 -1.729 5.275 1.00 84.38 78 MET A CA 1
ATOM 602 C C . MET A 1 78 ? 1.043 -2.539 4.954 1.00 84.38 78 MET A C 1
ATOM 604 O O . MET A 1 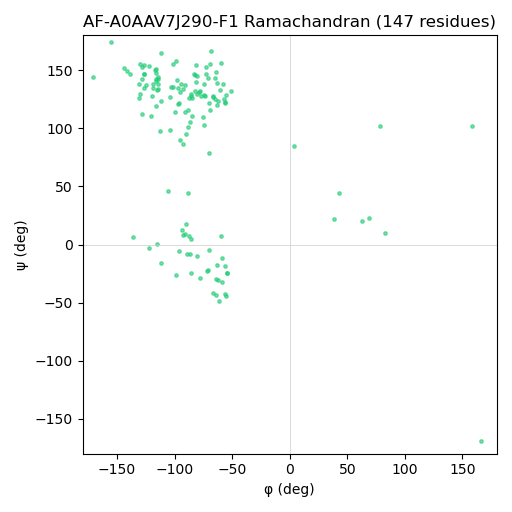78 ? 2.101 -2.313 5.541 1.00 84.38 78 MET A O 1
ATOM 608 N N . ASP A 1 79 ? 0.909 -3.442 3.993 1.00 82.25 79 ASP A N 1
ATOM 609 C CA . ASP A 1 79 ? 1.988 -4.211 3.389 1.00 82.25 79 ASP A CA 1
ATOM 610 C C . ASP A 1 79 ? 2.106 -3.876 1.897 1.00 82.25 79 ASP A C 1
ATOM 612 O O . ASP A 1 79 ? 1.113 -3.523 1.249 1.00 82.25 79 ASP A O 1
ATOM 616 N N . ILE A 1 80 ? 3.312 -3.979 1.347 1.00 77.62 80 ILE A N 1
ATOM 617 C CA . ILE A 1 80 ? 3.586 -3.766 -0.074 1.00 77.62 80 ILE A CA 1
ATOM 618 C C . ILE A 1 80 ? 4.350 -4.967 -0.598 1.00 77.62 80 ILE A C 1
ATOM 620 O O . ILE A 1 80 ? 5.504 -5.196 -0.253 1.00 77.62 80 ILE A O 1
ATOM 624 N N . VAL A 1 81 ? 3.685 -5.724 -1.462 1.00 79.00 81 VAL A N 1
ATOM 625 C CA . VAL A 1 81 ? 4.156 -7.023 -1.936 1.00 79.00 81 VAL A CA 1
ATOM 626 C C . VAL A 1 81 ? 4.340 -6.957 -3.449 1.00 79.00 81 VAL A C 1
ATOM 628 O O . VAL A 1 81 ? 3.460 -6.428 -4.134 1.00 79.00 81 VAL A O 1
ATOM 631 N N . PRO A 1 82 ? 5.451 -7.458 -4.014 1.00 78.31 82 PRO A N 1
ATOM 632 C CA . PRO A 1 82 ? 5.627 -7.491 -5.462 1.00 78.31 82 PRO A CA 1
ATOM 633 C C . PRO A 1 82 ? 4.493 -8.281 -6.128 1.00 78.31 82 PRO A C 1
ATOM 635 O O . PRO A 1 82 ? 4.085 -9.334 -5.642 1.00 78.31 82 PRO A O 1
ATOM 638 N N . VAL A 1 83 ? 3.981 -7.768 -7.252 1.00 81.19 83 VAL A N 1
ATOM 639 C CA . VAL A 1 83 ? 2.962 -8.468 -8.057 1.00 81.19 83 VAL A CA 1
ATOM 640 C C . VAL A 1 83 ? 3.564 -9.729 -8.671 1.00 81.19 83 VAL A C 1
ATOM 642 O O . VAL A 1 83 ? 2.926 -10.778 -8.712 1.00 81.19 83 VAL A O 1
ATOM 645 N N . ASP A 1 84 ? 4.796 -9.614 -9.165 1.00 83.75 84 ASP A N 1
ATOM 646 C CA . ASP A 1 84 ? 5.575 -10.700 -9.735 1.00 83.75 84 ASP A CA 1
ATOM 647 C C . ASP A 1 84 ? 7.086 -10.422 -9.648 1.00 83.75 84 ASP A C 1
ATOM 649 O O . ASP A 1 84 ? 7.537 -9.348 -9.244 1.00 83.75 84 ASP A O 1
ATOM 653 N N . ASP A 1 85 ? 7.872 -11.423 -10.044 1.00 86.81 85 ASP A N 1
ATOM 654 C CA . ASP A 1 85 ? 9.335 -11.369 -10.132 1.00 86.81 85 ASP A CA 1
ATOM 655 C C . ASP A 1 85 ? 9.799 -10.853 -11.513 1.00 86.81 85 ASP A C 1
ATOM 657 O O . ASP A 1 85 ? 10.661 -11.445 -12.173 1.00 86.81 85 ASP A O 1
ATOM 661 N N . LYS A 1 86 ? 9.171 -9.782 -12.026 1.00 84.81 86 LYS A N 1
ATOM 662 C CA . LYS 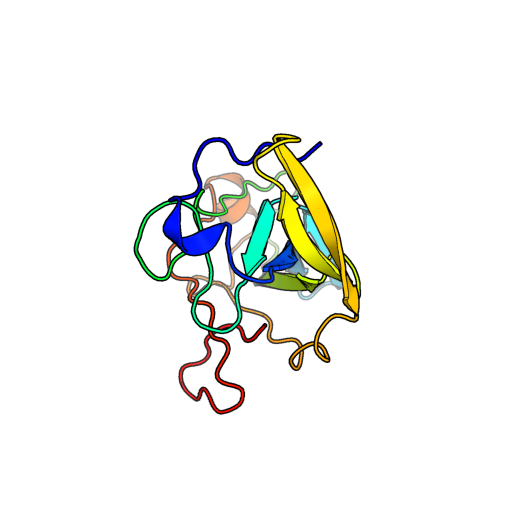A 1 86 ? 9.491 -9.219 -13.349 1.00 84.81 86 LYS A CA 1
ATOM 663 C C . LYS A 1 86 ? 9.752 -7.718 -13.315 1.00 84.81 86 LYS A C 1
ATOM 665 O O . LYS A 1 86 ? 9.064 -6.935 -12.665 1.00 84.81 86 LYS A O 1
ATOM 670 N N . ARG A 1 87 ? 10.720 -7.306 -14.135 1.00 84.38 87 ARG A N 1
ATOM 671 C CA . ARG A 1 87 ? 10.934 -5.910 -14.527 1.00 84.38 87 ARG A CA 1
ATOM 672 C C . ARG A 1 87 ? 10.224 -5.628 -15.840 1.00 84.38 87 ARG A C 1
ATOM 674 O O . ARG A 1 87 ? 10.307 -6.404 -16.793 1.00 84.38 87 ARG A O 1
ATOM 681 N N . TYR A 1 88 ? 9.591 -4.472 -15.909 1.00 84.12 88 TYR A N 1
ATOM 682 C CA . TYR A 1 88 ? 8.797 -4.003 -17.028 1.00 84.12 88 TYR A CA 1
ATOM 683 C C . TYR A 1 88 ? 9.410 -2.757 -17.654 1.00 84.12 88 TYR A C 1
ATOM 685 O O . TYR A 1 88 ? 9.992 -1.919 -16.978 1.00 84.12 88 TYR A O 1
ATOM 693 N N . ARG A 1 89 ? 9.245 -2.606 -18.963 1.00 81.94 89 ARG A N 1
ATOM 694 C CA . ARG A 1 89 ? 9.549 -1.386 -19.710 1.00 81.94 89 ARG A CA 1
ATOM 695 C C . ARG A 1 89 ? 8.304 -0.964 -20.463 1.00 81.94 89 ARG A C 1
ATOM 697 O O . ARG A 1 89 ? 7.649 -1.800 -21.087 1.00 81.94 89 ARG A O 1
ATOM 704 N N . TYR A 1 90 ? 7.997 0.324 -20.455 1.00 80.00 90 TYR A N 1
ATOM 705 C CA . TYR A 1 90 ? 6.890 0.817 -21.255 1.00 80.00 90 TYR A CA 1
ATOM 706 C C . TYR A 1 90 ? 7.282 0.954 -22.729 1.00 80.00 90 TYR A C 1
ATOM 708 O O . TYR A 1 90 ? 8.323 1.511 -23.074 1.00 80.00 90 TYR A O 1
ATOM 716 N N . ALA A 1 91 ? 6.438 0.437 -23.616 1.00 80.06 91 ALA A N 1
ATOM 717 C CA . ALA A 1 91 ? 6.576 0.567 -25.056 1.00 80.06 91 ALA A CA 1
ATOM 718 C C . ALA A 1 91 ? 5.571 1.594 -25.581 1.00 80.06 91 ALA A C 1
ATOM 720 O O . ALA A 1 91 ? 4.414 1.261 -25.828 1.00 80.06 91 ALA A O 1
ATOM 721 N N . TYR A 1 92 ? 6.031 2.829 -25.804 1.00 75.69 92 TYR A N 1
ATOM 722 C CA . TYR A 1 92 ? 5.196 3.939 -26.286 1.00 75.69 92 TYR A CA 1
ATOM 723 C C . TYR A 1 92 ? 4.461 3.628 -27.586 1.00 75.69 92 TYR A C 1
ATOM 725 O O . TYR A 1 92 ? 3.267 3.866 -27.689 1.00 75.69 92 TYR A O 1
ATOM 733 N N . HIS A 1 93 ? 5.157 3.027 -28.552 1.00 79.38 93 HIS A N 1
ATOM 734 C CA . HIS A 1 93 ? 4.592 2.681 -29.858 1.00 79.38 93 HIS A CA 1
ATOM 735 C C . HIS A 1 93 ? 3.442 1.657 -29.785 1.00 79.38 93 HIS A C 1
ATOM 737 O O . HIS A 1 93 ? 2.692 1.518 -30.743 1.00 79.38 93 HIS A O 1
ATOM 743 N N . ARG A 1 94 ? 3.303 0.931 -28.666 1.00 78.62 94 ARG A N 1
ATOM 744 C CA . ARG A 1 94 ? 2.220 -0.037 -28.413 1.00 78.62 94 ARG A CA 1
ATOM 745 C C . ARG A 1 94 ? 1.313 0.375 -27.257 1.00 78.62 94 ARG A C 1
ATOM 747 O O . ARG A 1 94 ? 0.408 -0.374 -26.909 1.00 78.62 94 ARG A O 1
ATOM 754 N N . SER A 1 95 ? 1.590 1.520 -26.634 1.00 79.00 95 SER A N 1
ATOM 755 C CA . SER A 1 95 ? 0.969 1.963 -25.387 1.00 79.00 95 SER A CA 1
ATOM 756 C C . SER A 1 95 ? 0.827 0.843 -24.343 1.00 79.00 95 SER A C 1
ATOM 758 O O . SER A 1 95 ? -0.228 0.665 -23.735 1.00 79.00 95 SER A O 1
ATOM 760 N N . SER A 1 96 ? 1.881 0.035 -24.172 1.00 79.56 96 SER A N 1
ATOM 761 C CA . SER A 1 96 ? 1.822 -1.214 -23.400 1.00 79.56 96 SER A CA 1
ATOM 762 C C . SER A 1 96 ? 3.075 -1.462 -22.565 1.00 79.56 96 SER A C 1
ATOM 764 O O . SER A 1 96 ? 4.183 -1.139 -22.991 1.00 79.56 96 SER A O 1
ATOM 766 N N . TRP A 1 97 ? 2.921 -2.141 -21.429 1.00 82.19 97 TRP A N 1
ATOM 767 C CA . TRP A 1 97 ? 4.038 -2.652 -20.632 1.00 82.19 97 TRP A CA 1
ATOM 768 C C . TRP A 1 97 ? 4.577 -3.959 -21.208 1.00 82.19 97 TRP A C 1
ATOM 770 O O . TRP A 1 97 ? 3.820 -4.896 -21.450 1.00 82.19 97 TRP A O 1
ATOM 780 N N . LEU A 1 98 ? 5.892 -4.025 -21.405 1.00 84.81 98 LEU A N 1
ATOM 781 C CA . LEU A 1 98 ? 6.598 -5.217 -21.862 1.00 84.81 98 LEU A CA 1
ATOM 782 C C . LEU A 1 98 ? 7.525 -5.721 -20.763 1.00 84.81 98 LEU A C 1
ATOM 784 O O . LEU A 1 98 ? 8.170 -4.925 -20.085 1.00 84.81 98 LEU A O 1
ATOM 788 N N . VAL A 1 99 ? 7.632 -7.039 -20.624 1.00 89.25 99 VAL A N 1
ATOM 789 C CA . VAL A 1 99 ? 8.627 -7.652 -19.739 1.00 89.25 99 VAL A CA 1
ATOM 790 C C . VAL A 1 99 ? 10.017 -7.377 -20.310 1.00 89.25 99 VAL A C 1
ATOM 792 O O . VAL A 1 99 ? 10.276 -7.620 -21.487 1.00 89.25 99 VAL A O 1
ATOM 795 N N . ALA A 1 100 ? 10.898 -6.842 -19.475 1.00 86.38 100 ALA A N 1
ATOM 796 C CA . ALA A 1 100 ? 12.265 -6.481 -19.823 1.00 86.38 100 ALA A CA 1
ATOM 797 C C . ALA A 1 100 ? 13.312 -7.374 -19.138 1.00 86.38 100 ALA A C 1
ATOM 799 O O . ALA A 1 100 ? 14.463 -7.380 -19.564 1.00 86.38 100 ALA A O 1
ATOM 800 N N . GLY A 1 101 ? 12.931 -8.127 -18.099 1.00 87.75 101 GLY A N 1
ATOM 801 C CA . GLY A 1 101 ? 13.821 -9.057 -17.405 1.00 87.75 101 GLY A CA 1
ATOM 802 C C . GLY A 1 101 ? 13.264 -9.538 -16.065 1.00 87.75 101 GLY A C 1
ATOM 803 O O . GLY A 1 101 ? 12.094 -9.305 -15.752 1.00 87.75 101 GLY A O 1
ATOM 804 N N . LYS A 1 102 ? 14.122 -10.196 -15.279 1.00 86.44 102 LYS A N 1
ATOM 805 C CA . LYS A 1 102 ? 13.841 -10.608 -13.895 1.00 86.44 102 LYS A CA 1
ATOM 806 C C . LYS A 1 102 ? 13.839 -9.395 -12.957 1.00 86.44 102 LYS A C 1
ATOM 808 O O . LYS A 1 102 ? 14.581 -8.447 -13.222 1.00 86.44 102 LYS A O 1
ATOM 813 N N . ALA A 1 103 ? 13.005 -9.406 -11.919 1.00 79.88 103 ALA A N 1
ATOM 814 C CA . ALA A 1 103 ? 13.023 -8.358 -10.903 1.00 79.88 103 ALA A CA 1
ATOM 815 C C . ALA A 1 103 ? 14.296 -8.385 -10.045 1.00 79.88 103 ALA A C 1
ATOM 817 O O . ALA A 1 103 ? 15.084 -9.335 -10.087 1.00 79.88 103 ALA A O 1
ATOM 818 N N . ASP A 1 104 ? 14.510 -7.298 -9.302 1.00 77.12 104 ASP A N 1
ATOM 819 C CA . ASP A 1 104 ? 15.491 -7.313 -8.221 1.00 77.12 104 ASP A CA 1
ATOM 820 C C . ASP A 1 104 ? 14.991 -8.211 -7.086 1.00 77.12 104 ASP A C 1
ATOM 822 O O . ASP A 1 104 ? 13.777 -8.401 -6.948 1.00 77.12 104 ASP A O 1
ATOM 826 N N . PRO A 1 105 ? 15.899 -8.762 -6.261 1.00 77.62 105 PRO A N 1
ATOM 827 C CA . PRO A 1 105 ? 15.502 -9.427 -5.031 1.00 77.62 105 PRO A CA 1
ATOM 828 C C . PRO A 1 105 ? 14.583 -8.508 -4.213 1.00 77.62 105 PRO A C 1
ATOM 830 O O . PRO A 1 105 ? 14.922 -7.336 -4.041 1.00 77.62 105 PRO A O 1
ATOM 833 N N . PRO A 1 106 ? 13.436 -9.008 -3.722 1.00 70.62 106 PRO A N 1
ATOM 834 C CA . PRO A 1 106 ? 12.521 -8.187 -2.946 1.00 70.62 106 PRO A CA 1
ATOM 835 C C . PRO A 1 106 ? 13.202 -7.721 -1.661 1.00 70.62 106 PRO A C 1
ATOM 837 O O . PRO A 1 106 ? 13.887 -8.508 -0.996 1.00 70.62 106 PRO A O 1
ATOM 840 N N . ALA A 1 107 ? 12.984 -6.459 -1.296 1.00 69.94 107 ALA A N 1
ATOM 841 C CA . ALA A 1 107 ? 13.413 -5.959 -0.002 1.00 69.94 107 ALA A CA 1
ATOM 842 C C . ALA A 1 107 ? 12.756 -6.756 1.146 1.00 69.94 107 ALA A C 1
ATOM 844 O O . ALA A 1 107 ? 11.678 -7.342 0.977 1.00 69.94 107 ALA A O 1
ATOM 845 N N . PRO A 1 108 ? 13.371 -6.785 2.343 1.00 74.31 108 PRO A N 1
ATOM 846 C CA . PRO A 1 108 ? 12.748 -7.383 3.516 1.00 74.31 108 PRO A CA 1
ATOM 847 C C . PRO A 1 108 ? 11.378 -6.753 3.784 1.00 74.31 108 PRO A C 1
ATOM 849 O O . PRO A 1 108 ? 11.268 -5.531 3.890 1.00 74.31 108 PRO A O 1
ATOM 852 N N . ALA A 1 109 ? 10.348 -7.589 3.937 1.00 70.50 109 ALA A N 1
ATOM 853 C CA . ALA A 1 109 ? 8.989 -7.121 4.181 1.00 70.50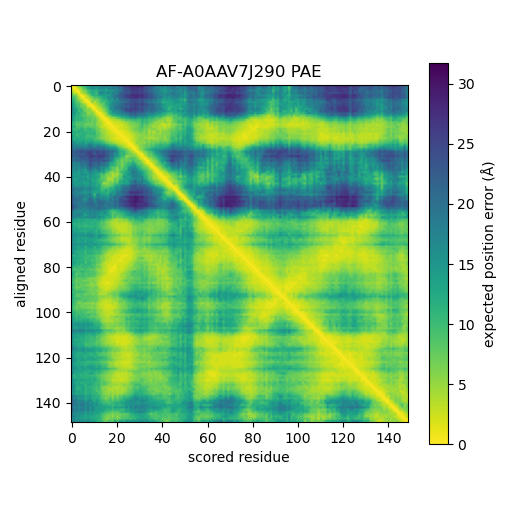 109 ALA A CA 1
ATOM 854 C C . ALA A 1 109 ? 8.938 -6.223 5.428 1.00 70.50 109 ALA A C 1
ATOM 856 O O . ALA A 1 109 ? 9.300 -6.639 6.534 1.00 70.50 109 ALA A O 1
ATOM 857 N N . ARG A 1 110 ? 8.479 -4.980 5.251 1.00 77.88 110 ARG A N 1
ATOM 858 C CA . ARG A 1 110 ? 8.257 -4.021 6.337 1.00 77.88 110 ARG A CA 1
ATOM 859 C C . ARG A 1 110 ? 6.796 -3.604 6.354 1.00 77.88 110 ARG A C 1
ATOM 861 O O . ARG A 1 110 ? 6.345 -2.862 5.487 1.00 77.88 110 ARG A O 1
ATOM 868 N N . LEU A 1 111 ? 6.084 -4.042 7.387 1.00 82.56 111 LEU A N 1
ATOM 869 C CA . LEU A 1 111 ? 4.710 -3.621 7.632 1.00 82.56 111 LEU A CA 1
ATOM 870 C C . LEU A 1 111 ? 4.688 -2.189 8.166 1.00 82.56 111 LEU A C 1
ATOM 872 O O . LEU A 1 111 ? 5.348 -1.872 9.158 1.00 82.56 111 LEU A O 1
ATOM 876 N N . TYR A 1 112 ? 3.882 -1.335 7.545 1.00 84.69 112 TYR A N 1
ATOM 877 C CA . TYR A 1 112 ? 3.578 -0.015 8.077 1.00 84.69 112 TYR A CA 1
ATOM 878 C C . TYR A 1 112 ? 2.367 -0.094 8.997 1.00 84.69 112 TYR A C 1
ATOM 880 O O . TYR A 1 112 ? 1.258 -0.378 8.550 1.00 84.69 112 TYR A O 1
ATOM 888 N N . VAL A 1 113 ? 2.558 0.190 10.282 1.00 87.38 113 VAL A N 1
ATOM 889 C CA . VAL A 1 113 ? 1.452 0.307 11.238 1.00 87.38 113 VAL A CA 1
ATOM 890 C C . VAL A 1 113 ? 0.855 1.705 11.129 1.00 87.38 113 VAL A C 1
ATOM 892 O O . VAL A 1 113 ? 1.585 2.697 11.153 1.00 87.38 113 VAL A O 1
ATOM 895 N N . HIS A 1 114 ? -0.471 1.800 11.032 1.00 87.31 114 HIS A N 1
ATOM 896 C CA . HIS A 1 114 ? -1.138 3.096 11.041 1.00 87.31 114 HIS A CA 1
ATOM 897 C C . HIS A 1 114 ? -0.848 3.838 12.365 1.00 87.31 114 HIS A C 1
ATOM 899 O O . HIS A 1 114 ? -0.999 3.232 13.424 1.00 87.31 114 HIS A O 1
ATOM 905 N N . PRO A 1 115 ? -0.466 5.130 12.353 1.00 88.06 115 PRO A N 1
ATOM 906 C CA . PRO A 1 115 ? -0.045 5.848 13.563 1.00 88.06 115 PRO A CA 1
ATOM 907 C C . PRO A 1 115 ? -1.143 5.952 14.627 1.00 88.06 115 PRO A C 1
ATOM 909 O O . PRO A 1 115 ? -0.844 5.935 15.814 1.00 88.06 115 PRO A O 1
ATOM 912 N N . ASP A 1 116 ? -2.406 6.006 14.201 1.00 87.75 116 ASP A N 1
ATOM 913 C CA . ASP A 1 116 ? -3.556 6.076 15.113 1.00 87.75 116 ASP A CA 1
ATOM 914 C C . ASP A 1 116 ? -4.030 4.682 15.587 1.00 87.75 116 ASP A C 1
ATOM 916 O O . ASP A 1 116 ? -5.048 4.559 16.262 1.00 87.75 116 ASP A O 1
ATOM 920 N N . SER A 1 117 ? -3.313 3.611 15.221 1.00 85.81 117 SER A N 1
ATOM 921 C CA . SER A 1 117 ? -3.554 2.259 15.733 1.00 85.81 117 SER A CA 1
ATOM 922 C C . SER A 1 117 ? -3.117 2.152 17.205 1.00 85.81 117 SER A C 1
ATOM 924 O O . SER A 1 117 ? -2.063 2.682 17.558 1.00 85.81 117 SER A O 1
ATOM 926 N N . PRO A 1 118 ? -3.824 1.394 18.067 1.00 90.25 118 PRO A N 1
ATOM 927 C CA . PRO A 1 118 ? -4.991 0.559 17.775 1.00 90.25 118 PRO A CA 1
ATOM 928 C C . PRO A 1 118 ? -6.308 1.343 17.733 1.00 90.25 118 PRO A C 1
ATOM 930 O O . PRO A 1 118 ? -6.540 2.241 18.536 1.00 90.25 118 PRO A O 1
ATOM 933 N N . PHE A 1 119 ? -7.212 0.910 16.857 1.00 89.00 119 PHE A N 1
ATOM 934 C CA . PHE A 1 119 ? -8.568 1.441 16.736 1.00 89.00 119 PHE A CA 1
ATOM 935 C C . PHE A 1 119 ? -9.594 0.526 17.402 1.00 89.00 119 PHE A C 1
ATOM 937 O O . PHE A 1 119 ? -9.396 -0.686 17.490 1.00 89.00 119 PHE A O 1
ATOM 944 N N . THR A 1 120 ? -10.735 1.071 17.814 1.00 89.62 120 THR A N 1
ATOM 945 C CA . THR A 1 120 ? -11.917 0.255 18.126 1.00 89.62 120 THR A CA 1
ATOM 946 C C . THR A 1 120 ? -12.674 -0.106 16.848 1.00 89.62 120 THR A C 1
ATOM 948 O O . THR A 1 120 ? -12.626 0.616 15.847 1.00 89.62 120 THR A O 1
ATOM 951 N N . GLY A 1 121 ? -13.413 -1.219 16.860 1.00 86.44 121 GLY A N 1
ATOM 952 C CA . GLY A 1 121 ? -14.271 -1.588 15.731 1.00 86.44 121 GLY A CA 1
ATOM 953 C C . GLY A 1 121 ? -15.321 -0.519 15.429 1.00 86.44 121 GLY A C 1
ATOM 954 O O . GLY A 1 121 ? -15.656 -0.284 14.271 1.00 86.44 121 GLY A O 1
ATOM 955 N N . GLU A 1 122 ? -15.801 0.190 16.453 1.00 87.94 122 GLU A N 1
ATOM 956 C CA . GLU A 1 122 ? -16.706 1.322 16.266 1.00 87.94 122 GLU A CA 1
ATOM 957 C C . GLU A 1 122 ? -16.052 2.483 15.499 1.00 87.94 122 GLU A C 1
ATOM 959 O O . GLU A 1 122 ? -16.668 3.011 14.572 1.00 87.94 122 GLU A O 1
ATOM 964 N N . GLN A 1 123 ? -14.804 2.840 15.826 1.00 89.44 123 GLN A N 1
ATOM 965 C CA . GLN A 1 123 ? -14.052 3.871 15.103 1.00 89.44 123 GLN A CA 1
ATOM 966 C C . GLN A 1 123 ? -13.850 3.480 13.636 1.00 89.44 123 GLN A C 1
ATOM 968 O O . GLN A 1 123 ? -14.163 4.268 12.747 1.00 89.44 123 GLN A O 1
ATOM 973 N N . LEU A 1 124 ? -13.406 2.246 13.371 1.00 87.69 124 LEU A N 1
ATOM 974 C CA . LEU A 1 124 ? -13.134 1.765 12.010 1.00 87.69 124 LEU A CA 1
ATOM 975 C C . LEU A 1 124 ? -14.376 1.695 11.113 1.00 87.69 124 LEU A C 1
ATOM 977 O O . LEU A 1 124 ? -14.256 1.862 9.903 1.00 87.69 124 LEU A O 1
ATOM 981 N N . ARG A 1 125 ? -15.563 1.470 11.689 1.00 85.31 125 ARG A N 1
ATOM 982 C CA . ARG A 1 125 ? -16.829 1.500 10.937 1.00 85.31 125 ARG A CA 1
ATOM 983 C C . ARG A 1 125 ? -17.320 2.916 10.642 1.00 85.31 125 ARG A C 1
ATOM 985 O O . ARG A 1 125 ? -18.044 3.114 9.674 1.00 85.31 125 ARG A O 1
ATOM 992 N N . LYS A 1 126 ? -16.982 3.890 11.494 1.00 87.31 126 LYS A N 1
ATOM 993 C CA . LYS A 1 126 ? -17.463 5.277 11.382 1.00 87.31 126 LYS A CA 1
ATOM 994 C C . LYS A 1 126 ? -16.620 6.137 10.445 1.00 87.31 126 LYS A C 1
ATOM 996 O O . LYS A 1 126 ? -17.127 7.136 9.942 1.00 87.31 126 LYS A O 1
ATOM 1001 N N . GLN A 1 127 ? -15.355 5.783 10.229 1.00 86.19 127 GLN A N 1
ATOM 1002 C CA . GLN A 1 127 ? -14.422 6.607 9.465 1.00 86.19 127 GLN A CA 1
ATOM 1003 C C . GLN A 1 127 ? -13.692 5.822 8.376 1.00 86.19 127 GLN A C 1
ATOM 1005 O O . GLN A 1 127 ? -13.488 4.615 8.468 1.00 86.19 127 GLN A O 1
ATOM 1010 N N . VAL A 1 128 ? -13.241 6.548 7.357 1.00 85.69 128 VAL A N 1
ATOM 1011 C CA . VAL A 1 128 ? -12.302 6.035 6.358 1.00 85.69 128 VAL A CA 1
ATOM 1012 C C . VAL A 1 128 ? -10.887 6.204 6.903 1.00 85.69 128 VAL A C 1
ATOM 1014 O O . VAL A 1 128 ? -10.495 7.313 7.263 1.00 85.69 128 VAL A O 1
ATOM 1017 N N . VAL A 1 129 ? -10.109 5.126 6.937 1.00 86.19 129 VAL A N 1
ATOM 1018 C CA . VAL A 1 129 ? -8.692 5.165 7.318 1.00 86.19 129 VAL A CA 1
ATOM 1019 C C . VAL A 1 129 ? -7.855 5.505 6.089 1.00 86.19 129 VAL A C 1
ATOM 1021 O O . VAL A 1 129 ? -7.995 4.867 5.043 1.00 86.19 129 VAL A O 1
ATOM 1024 N N . SER A 1 130 ? -6.996 6.520 6.198 1.00 84.12 130 SER A N 1
ATOM 1025 C CA . SER A 1 130 ? -6.147 7.004 5.108 1.00 84.12 130 SER A CA 1
ATOM 1026 C C . SER A 1 130 ? -4.664 6.784 5.400 1.00 84.12 130 SER A C 1
ATOM 1028 O O . SER A 1 130 ? -4.161 7.056 6.483 1.00 84.12 130 SER A O 1
ATOM 1030 N N . PHE A 1 131 ? -3.922 6.348 4.386 1.00 81.12 131 PHE A N 1
ATOM 1031 C CA . PHE A 1 131 ? -2.479 6.109 4.479 1.00 81.12 131 PHE A CA 1
ATOM 1032 C C . PHE A 1 131 ? -1.672 7.203 3.770 1.00 81.12 131 PHE A C 1
ATOM 1034 O O . PHE A 1 131 ? -0.751 6.944 3.002 1.00 81.12 131 PHE A O 1
ATOM 1041 N N . GLU A 1 132 ? -2.023 8.464 4.012 1.00 77.44 132 GLU A N 1
ATOM 1042 C CA . GLU A 1 132 ? -1.383 9.625 3.368 1.00 77.44 132 GLU A CA 1
ATOM 1043 C C . GLU A 1 132 ? 0.047 9.897 3.863 1.00 77.44 132 GLU A C 1
ATOM 1045 O O . GLU A 1 132 ? 0.855 10.537 3.184 1.00 77.44 132 GLU A O 1
ATOM 1050 N N . LYS A 1 133 ? 0.361 9.417 5.071 1.00 75.88 133 LYS A N 1
ATOM 1051 C CA . LYS A 1 133 ? 1.665 9.599 5.718 1.00 75.88 133 LYS A CA 1
ATOM 1052 C C . LYS A 1 133 ? 2.672 8.520 5.322 1.00 75.88 133 LYS A C 1
ATOM 1054 O O . LYS A 1 133 ? 3.845 8.658 5.669 1.00 75.88 133 LYS A O 1
ATOM 1059 N N . VAL A 1 134 ? 2.241 7.483 4.599 1.00 76.31 134 VAL A N 1
ATOM 1060 C CA . VAL A 1 134 ? 3.123 6.404 4.150 1.00 76.31 134 VAL A CA 1
ATOM 1061 C C . VAL A 1 134 ? 4.144 6.959 3.168 1.00 76.31 134 VAL A C 1
ATOM 1063 O O . VAL A 1 134 ? 3.806 7.576 2.155 1.00 76.31 134 VAL A O 1
ATOM 1066 N N . LYS A 1 135 ? 5.409 6.715 3.498 1.00 72.06 135 LYS A N 1
ATOM 1067 C CA . LYS A 1 135 ? 6.556 6.963 2.636 1.00 72.06 135 LYS A CA 1
ATOM 1068 C C . LYS A 1 135 ? 7.216 5.636 2.332 1.00 72.06 135 LYS A C 1
ATOM 1070 O O . LYS A 1 135 ? 7.327 4.770 3.200 1.00 72.06 135 LYS A O 1
ATOM 1075 N N . LEU A 1 136 ? 7.646 5.521 1.092 1.00 71.31 136 LEU A N 1
ATOM 1076 C CA . LEU A 1 136 ? 8.261 4.335 0.541 1.00 71.31 136 LEU A CA 1
ATOM 1077 C C . LEU A 1 136 ? 9.686 4.697 0.107 1.00 71.31 136 LEU A C 1
ATOM 1079 O O . LEU A 1 136 ? 9.893 5.765 -0.477 1.00 71.31 136 LEU A O 1
ATOM 1083 N N . THR A 1 137 ? 10.657 3.829 0.367 1.00 67.12 137 THR A N 1
ATOM 1084 C CA . THR A 1 137 ? 12.077 4.080 0.086 1.00 67.12 137 THR A CA 1
ATOM 1085 C C . THR A 1 137 ? 12.757 2.840 -0.483 1.00 67.12 137 THR A C 1
ATOM 1087 O O . THR A 1 137 ? 12.409 1.732 -0.115 1.00 67.12 137 THR A O 1
ATOM 1090 N N . ASN A 1 138 ? 13.731 3.014 -1.375 1.00 65.62 138 ASN A N 1
ATOM 1091 C CA . ASN A 1 138 ? 14.605 1.932 -1.851 1.00 65.62 138 ASN A CA 1
ATOM 1092 C C . ASN A 1 138 ? 15.895 1.823 -1.020 1.00 65.62 138 ASN A C 1
ATOM 1094 O O . ASN A 1 138 ? 16.844 1.156 -1.422 1.00 65.62 138 ASN A O 1
ATOM 1098 N N . ASN A 1 139 ? 15.991 2.558 0.091 1.00 67.25 139 ASN A N 1
ATOM 1099 C CA . ASN A 1 139 ? 17.162 2.516 0.952 1.00 67.25 139 ASN A CA 1
ATOM 1100 C C . ASN A 1 139 ? 17.006 1.411 2.001 1.00 67.25 139 ASN A C 1
ATOM 1102 O O . ASN A 1 139 ? 16.372 1.636 3.032 1.00 67.25 139 ASN A O 1
ATOM 1106 N N . ASP A 1 140 ? 17.655 0.268 1.771 1.00 64.31 140 ASP A N 1
ATOM 1107 C CA . ASP A 1 140 ? 17.704 -0.881 2.693 1.00 64.31 140 ASP A CA 1
ATOM 1108 C C . ASP A 1 140 ? 18.191 -0.521 4.108 1.00 64.31 140 ASP A C 1
ATOM 1110 O O . ASP A 1 140 ? 17.841 -1.177 5.092 1.00 64.31 140 ASP A O 1
ATOM 1114 N N . MET A 1 141 ? 18.960 0.564 4.236 1.00 66.06 141 MET A N 1
ATOM 1115 C CA . MET A 1 141 ? 19.471 1.064 5.513 1.00 66.06 141 MET A CA 1
ATOM 1116 C C . MET A 1 141 ? 18.584 2.142 6.152 1.00 66.06 141 MET A C 1
ATOM 1118 O O . MET A 1 141 ? 19.025 2.814 7.090 1.00 66.06 141 MET A O 1
ATOM 1122 N N . ASP A 1 142 ? 17.356 2.356 5.667 1.00 67.50 142 ASP A N 1
ATOM 1123 C CA . ASP A 1 142 ? 16.482 3.381 6.233 1.00 67.50 142 ASP A CA 1
ATOM 1124 C C . ASP A 1 142 ? 16.139 3.091 7.702 1.00 67.50 142 ASP A C 1
ATOM 1126 O O . ASP A 1 142 ? 15.577 2.043 8.048 1.00 67.50 142 ASP A O 1
ATOM 1130 N N . LYS A 1 143 ? 16.460 4.069 8.559 1.00 67.19 143 LYS A N 1
ATOM 1131 C CA . LYS A 1 143 ? 16.192 4.070 10.006 1.00 67.19 143 LYS A CA 1
ATOM 1132 C C . LYS A 1 143 ? 14.902 4.809 10.374 1.00 67.19 143 LYS A C 1
ATOM 1134 O O . LYS A 1 143 ? 14.521 4.808 11.538 1.00 67.19 143 LYS A O 1
ATOM 1139 N N . HIS A 1 144 ? 14.234 5.444 9.409 1.00 65.94 144 HIS A N 1
ATOM 1140 C CA . HIS A 1 144 ? 13.061 6.290 9.649 1.00 65.94 144 HIS A CA 1
ATOM 1141 C C . HIS A 1 144 ? 11.739 5.509 9.644 1.00 65.94 144 HIS A C 1
ATOM 1143 O O . HIS A 1 144 ? 10.673 6.122 9.691 1.00 65.94 144 HIS A O 1
ATOM 1149 N N . GLY A 1 145 ? 11.792 4.174 9.574 1.00 65.56 145 GLY A N 1
ATOM 1150 C CA . GLY A 1 145 ? 10.604 3.318 9.577 1.00 65.56 145 GLY A CA 1
ATOM 1151 C C . GLY A 1 145 ? 9.764 3.438 8.305 1.00 65.56 145 GLY A C 1
ATOM 1152 O O . GLY A 1 145 ? 8.569 3.155 8.335 1.00 65.56 145 GLY A O 1
ATOM 1153 N N . GLN A 1 146 ? 10.363 3.883 7.195 1.00 71.94 146 GLN A N 1
ATOM 1154 C CA . GLN A 1 146 ? 9.692 3.890 5.900 1.00 71.94 146 GLN A CA 1
ATOM 1155 C C . GLN A 1 146 ? 9.580 2.457 5.369 1.00 71.94 146 GLN A C 1
ATOM 1157 O O . GLN A 1 146 ? 10.391 1.585 5.705 1.00 71.94 146 GLN A O 1
ATOM 1162 N N . VAL A 1 147 ? 8.562 2.213 4.545 1.00 68.50 147 VAL A N 1
ATOM 1163 C CA . VAL A 1 147 ? 8.388 0.909 3.897 1.00 68.50 147 VAL A CA 1
ATOM 1164 C C . VAL A 1 147 ? 9.436 0.787 2.799 1.00 68.50 147 VAL A C 1
ATOM 1166 O O . VAL A 1 147 ? 9.567 1.688 1.966 1.00 68.50 147 VAL A O 1
ATOM 1169 N N . ILE A 1 148 ? 10.191 -0.309 2.826 1.00 69.94 148 ILE A N 1
ATOM 1170 C CA . ILE A 1 148 ? 11.229 -0.599 1.836 1.00 69.94 148 ILE A CA 1
ATOM 1171 C C . ILE A 1 148 ? 10.654 -1.548 0.787 1.00 69.94 148 ILE A C 1
ATOM 1173 O O . ILE A 1 148 ? 9.854 -2.415 1.141 1.00 69.94 148 ILE A O 1
ATOM 1177 N N . TYR A 1 149 ? 11.015 -1.346 -0.479 1.00 64.19 149 TYR A N 1
ATOM 1178 C CA . TYR A 1 149 ? 10.545 -2.126 -1.626 1.00 64.19 149 TYR A CA 1
ATOM 1179 C C . TYR A 1 149 ? 11.709 -2.622 -2.486 1.00 64.19 149 TYR A C 1
ATOM 1181 O O . TYR A 1 149 ? 12.739 -1.911 -2.543 1.00 64.19 149 TYR A O 1
#

Sequence (149 aa):
MFSAGVLPDVFLKRLCQFFHCTILVTSPQGTYANVVTHVVVVVTPSSILCFTLALRMFPTCRVSFSDLKPEARYAVLMDIVPVDDKRYRYAYHRSSWLVAGKADPPAPARLYVHPDSPFTGEQLRKQVVSFEKVKLTNNDMDKHGQVIY

Foldseek 3Di:
DDFPVQDDPVPLAFKWFWKFKWKWKAFPVGDTPTPGDGDIWICGPVGTDQRDDDQWHPVWDKDADPDADQATWIWIKMWIGTPDQFIWHQDPVVSDIDTPGGHDDAQDIQIGTQPPPGDGSNVRNVDIDTPGVAGEDCDSPDPPSHGHD

Organism: Cotesia glomerata (NCBI:txid32391)